Protein AF-E1Y8K2-F1 (afdb_monomer_lite)

Foldseek 3Di:
DDDDDDDDQDDPDFPFDAPVRDDAQFWKDFPQDPAIWGFHDWDDDPQWIWTWTQHPVPRDTDTDIGGRVRSRRMGGDDD

Secondary structure (DSSP, 8-state):
-----------TT--BPPGGG--TT-EEE-TT-SS-EEEEEEEEETTEEEEEEEETTT--EE--EEEHHHHTT-EE---

Organism: NCBI:txid201089

Sequence (79 aa):
MKTESSRFDKPETGIFMKITELKTNQIVTGPFFPEPVKITIFVQMGTCVQFHCEGINSGLLYKPYLNVDQITDIEIYTG

Structure (mmCIF, N/CA/C/O backbone):
data_AF-E1Y8K2-F1
#
_entry.id   AF-E1Y8K2-F1
#
loop_
_atom_site.group_PDB
_atom_site.id
_atom_site.type_symbol
_atom_site.label_atom_id
_atom_site.label_alt_id
_atom_site.label_comp_id
_atom_site.label_asym_id
_atom_site.label_entity_id
_atom_site.label_seq_id
_atom_site.pdbx_PDB_ins_code
_atom_site.Cartn_x
_atom_site.Cartn_y
_atom_site.Cartn_z
_atom_site.occupancy
_atom_site.B_iso_or_equiv
_atom_site.auth_seq_id
_atom_site.auth_comp_id
_atom_site.auth_asym_id
_atom_site.auth_atom_id
_atom_site.pdbx_PDB_model_num
ATOM 1 N N . MET A 1 1 ? -27.193 -8.220 -37.667 1.00 47.88 1 MET A N 1
ATOM 2 C CA . MET A 1 1 ? -26.809 -9.104 -36.547 1.00 47.88 1 MET A CA 1
ATOM 3 C C . MET A 1 1 ? -26.612 -8.234 -35.324 1.00 47.88 1 MET A C 1
ATOM 5 O O . MET A 1 1 ? -25.803 -7.321 -35.384 1.00 47.88 1 MET A O 1
ATOM 9 N N . LYS A 1 2 ? -27.407 -8.451 -34.273 1.00 45.62 2 LYS A N 1
ATOM 10 C CA . LYS A 1 2 ? -27.131 -7.901 -32.945 1.00 45.62 2 LYS A CA 1
ATOM 11 C C . LYS A 1 2 ? -26.099 -8.812 -32.290 1.00 45.62 2 LYS A C 1
ATOM 13 O O . LYS A 1 2 ? -26.309 -10.021 -32.269 1.00 45.62 2 LYS A O 1
ATOM 18 N N . THR A 1 3 ? -25.041 -8.238 -31.746 1.00 44.34 3 THR A N 1
ATOM 19 C CA . THR A 1 3 ? -24.217 -8.910 -30.742 1.00 44.34 3 THR A CA 1
ATOM 20 C C . THR A 1 3 ? -24.193 -7.996 -29.531 1.00 44.34 3 THR A C 1
ATOM 22 O O . THR A 1 3 ? -23.417 -7.051 -29.445 1.00 44.34 3 THR A O 1
ATOM 25 N N . GLU A 1 4 ? -25.141 -8.252 -28.633 1.00 49.44 4 GLU A N 1
ATOM 26 C CA . GLU A 1 4 ? -25.041 -7.880 -27.229 1.00 49.44 4 GLU A CA 1
ATOM 27 C C . GLU A 1 4 ? -23.810 -8.576 -26.641 1.00 49.44 4 GLU A C 1
ATOM 29 O O . GLU A 1 4 ? -23.704 -9.800 -26.666 1.00 49.44 4 GLU A O 1
ATOM 34 N N . SER A 1 5 ? -22.885 -7.792 -26.100 1.00 49.69 5 SER A N 1
ATOM 35 C CA . SER A 1 5 ? -21.980 -8.252 -25.052 1.00 49.69 5 SER A CA 1
ATOM 36 C C . SER A 1 5 ? -21.952 -7.173 -23.982 1.00 49.69 5 SER A C 1
ATOM 38 O O . SER A 1 5 ? -21.038 -6.360 -23.901 1.00 49.69 5 SER A O 1
ATOM 40 N N . SER A 1 6 ? -23.019 -7.155 -23.187 1.00 66.69 6 SER A N 1
ATOM 41 C CA . SER A 1 6 ? -22.974 -6.669 -21.813 1.00 66.69 6 SER A CA 1
ATOM 42 C C . SER A 1 6 ? -21.890 -7.433 -21.042 1.00 66.69 6 SER A C 1
ATOM 44 O O . SER A 1 6 ? -21.704 -8.619 -21.316 1.00 66.69 6 SER A O 1
ATOM 46 N N . ARG A 1 7 ? -21.197 -6.743 -20.117 1.00 60.75 7 ARG A N 1
ATOM 47 C CA . ARG A 1 7 ? -20.199 -7.180 -19.097 1.00 60.75 7 ARG A CA 1
ATOM 48 C C . ARG A 1 7 ? -19.050 -6.153 -19.157 1.00 60.75 7 ARG A C 1
ATOM 50 O O . ARG A 1 7 ? -18.258 -6.217 -20.081 1.00 60.75 7 ARG A O 1
ATOM 57 N N . PHE A 1 8 ? -18.907 -5.147 -18.301 1.00 52.28 8 PHE A N 1
ATOM 58 C CA . PHE A 1 8 ? -19.098 -5.057 -16.857 1.00 52.28 8 PHE A CA 1
ATOM 59 C C . PHE A 1 8 ? -19.457 -3.605 -16.497 1.00 52.28 8 PHE A C 1
ATOM 61 O O . PHE A 1 8 ? -18.618 -2.724 -16.632 1.00 52.28 8 PHE A O 1
ATOM 68 N N . ASP A 1 9 ? -20.662 -3.373 -15.990 1.00 65.62 9 ASP A N 1
ATOM 69 C CA . ASP A 1 9 ? -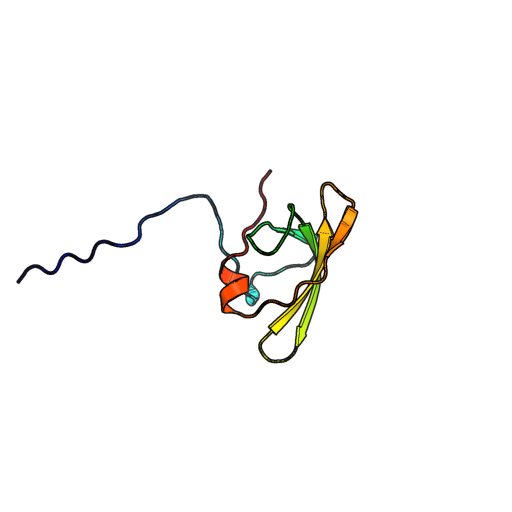20.941 -2.225 -15.123 1.00 65.62 9 ASP A CA 1
ATOM 70 C C . ASP A 1 9 ? -21.024 -2.767 -13.693 1.00 65.62 9 ASP A C 1
ATOM 72 O O . ASP A 1 9 ? -22.000 -3.445 -13.366 1.00 65.62 9 ASP A O 1
ATOM 76 N N . LYS A 1 10 ? -19.975 -2.552 -12.882 1.00 50.97 10 LYS A N 1
ATOM 77 C CA . LYS A 1 10 ? -19.937 -2.702 -11.409 1.00 50.97 10 LYS A CA 1
ATOM 78 C C . LYS A 1 10 ? -18.693 -1.999 -10.834 1.00 50.97 10 LYS A C 1
ATOM 80 O O . LYS A 1 10 ? -17.626 -2.150 -11.417 1.00 50.97 10 LYS A O 1
ATOM 85 N N . PRO A 1 11 ? -18.764 -1.487 -9.599 1.00 46.31 11 PRO A N 1
ATOM 86 C CA . PRO A 1 11 ? -19.594 -0.393 -9.127 1.00 46.31 11 PRO A CA 1
ATOM 87 C C . PRO A 1 11 ? -18.750 0.885 -8.936 1.00 46.31 11 PRO A C 1
ATOM 89 O O . PRO A 1 11 ? -17.540 0.862 -8.730 1.00 46.31 11 PRO A O 1
ATOM 92 N N . GLU A 1 12 ? -19.424 2.021 -8.952 1.00 62.72 12 GLU A N 1
ATOM 93 C CA . GLU A 1 12 ? -18.949 3.295 -8.420 1.00 62.72 12 GLU A CA 1
ATOM 94 C C . GLU A 1 12 ? -18.639 3.185 -6.913 1.00 62.72 12 GLU A C 1
ATOM 96 O O . GLU A 1 12 ? -19.555 3.308 -6.111 1.00 62.72 12 GLU A O 1
ATOM 101 N N . THR A 1 13 ? -17.396 2.876 -6.502 1.00 55.22 13 THR A N 1
ATOM 102 C CA . THR A 1 13 ? -16.823 3.215 -5.159 1.00 55.22 13 THR A CA 1
ATOM 103 C C . THR A 1 13 ? -15.362 2.793 -4.908 1.00 55.22 13 THR A C 1
ATOM 105 O O . THR A 1 13 ? -14.898 2.912 -3.780 1.00 55.22 13 THR A O 1
ATOM 108 N N . GLY A 1 14 ? -14.595 2.385 -5.922 1.00 54.66 14 GLY A N 1
ATOM 109 C CA . GLY A 1 14 ? -13.160 2.111 -5.777 1.00 54.66 14 GLY A CA 1
ATOM 110 C C . GLY A 1 14 ? -12.364 2.791 -6.882 1.00 54.66 14 GLY A C 1
ATOM 111 O O . GLY A 1 14 ? -12.525 2.457 -8.054 1.00 54.66 14 GLY A O 1
ATOM 112 N N . ILE A 1 15 ? -11.524 3.777 -6.551 1.00 69.31 15 ILE A N 1
ATOM 113 C CA . ILE A 1 15 ? -10.533 4.271 -7.519 1.00 69.31 15 ILE A CA 1
ATOM 114 C C . ILE A 1 15 ? -9.400 3.249 -7.529 1.00 69.31 15 ILE A C 1
ATOM 116 O O . ILE A 1 15 ? -8.536 3.283 -6.651 1.00 69.31 15 ILE A O 1
ATOM 120 N N . PHE A 1 16 ? -9.438 2.340 -8.502 1.00 76.12 16 PHE A N 1
ATOM 121 C CA . PHE A 1 16 ? -8.355 1.403 -8.777 1.00 76.12 16 PHE A CA 1
ATOM 122 C C . PHE A 1 16 ? -7.058 2.151 -9.095 1.00 76.12 16 PHE A C 1
ATOM 124 O O . PHE A 1 16 ? -7.057 3.106 -9.874 1.00 76.12 16 PHE A O 1
ATOM 131 N N . MET A 1 17 ? -5.955 1.706 -8.501 1.00 80.00 17 MET A N 1
ATOM 132 C CA . MET A 1 17 ? -4.652 2.355 -8.614 1.00 80.00 17 MET A CA 1
ATOM 133 C C . MET A 1 17 ? -3.831 1.804 -9.778 1.00 80.00 17 MET A C 1
ATOM 135 O O . MET A 1 17 ? -3.600 0.602 -9.899 1.00 80.00 17 MET A O 1
ATOM 139 N N . LYS A 1 18 ? -3.251 2.694 -10.585 1.00 82.50 18 LYS A N 1
ATOM 140 C CA . LYS A 1 18 ? -2.084 2.353 -11.414 1.00 82.50 18 LYS A CA 1
ATOM 141 C C . LYS A 1 18 ? -0.794 2.575 -10.634 1.00 82.50 18 LYS A C 1
ATOM 143 O O . LYS A 1 18 ? -0.720 3.437 -9.764 1.00 82.50 18 LYS A O 1
ATOM 148 N N . ILE A 1 19 ? 0.284 1.887 -11.022 1.00 80.50 19 ILE A N 1
ATOM 149 C CA . ILE A 1 19 ? 1.618 2.089 -10.418 1.00 80.50 19 ILE A CA 1
ATOM 150 C C . ILE A 1 19 ? 2.025 3.569 -10.408 1.00 80.50 19 ILE A C 1
ATOM 152 O O . ILE A 1 19 ? 2.576 4.053 -9.425 1.00 80.50 19 ILE A O 1
ATOM 156 N N . THR A 1 20 ? 1.728 4.302 -11.482 1.00 83.75 20 THR A N 1
ATOM 157 C CA . THR A 1 20 ? 2.055 5.730 -11.627 1.00 83.75 20 THR A CA 1
ATOM 158 C C . THR A 1 20 ? 1.273 6.651 -10.687 1.00 83.75 20 THR A C 1
ATOM 160 O O . THR A 1 20 ? 1.620 7.820 -10.556 1.00 83.75 20 THR A O 1
ATOM 163 N N . GLU A 1 21 ? 0.208 6.152 -10.064 1.00 84.56 21 GLU A N 1
ATOM 164 C CA . GLU A 1 21 ? -0.673 6.905 -9.165 1.00 84.56 21 GLU A CA 1
ATOM 165 C C . GLU A 1 21 ? -0.358 6.632 -7.688 1.00 84.56 21 GLU A C 1
ATOM 167 O O . GLU A 1 21 ? -0.797 7.389 -6.819 1.00 84.56 21 GLU A O 1
ATOM 172 N N . LEU A 1 22 ? 0.452 5.603 -7.403 1.00 85.00 22 LEU A N 1
ATOM 173 C CA . LEU A 1 22 ? 0.890 5.263 -6.054 1.00 85.00 22 LEU A CA 1
ATOM 174 C C . LEU A 1 22 ? 1.733 6.385 -5.451 1.00 85.00 22 LEU A C 1
ATOM 176 O O . LEU A 1 22 ? 2.684 6.892 -6.051 1.00 85.00 22 LEU A O 1
ATOM 180 N N . LYS A 1 23 ? 1.398 6.744 -4.213 1.00 90.25 23 LYS A N 1
ATOM 181 C CA . LYS A 1 23 ? 2.081 7.782 -3.440 1.00 90.25 23 LYS A CA 1
ATOM 182 C C . LYS A 1 23 ? 2.356 7.282 -2.034 1.00 90.25 23 LYS A C 1
ATOM 184 O O . LYS A 1 23 ? 1.575 6.525 -1.462 1.00 90.25 23 LYS A O 1
ATOM 189 N N . THR A 1 24 ? 3.465 7.731 -1.460 1.00 93.50 24 THR A N 1
ATOM 190 C CA . THR A 1 24 ? 3.709 7.556 -0.027 1.00 93.50 24 THR A CA 1
ATOM 191 C C . THR A 1 24 ? 2.693 8.364 0.781 1.00 93.50 24 THR A C 1
ATOM 193 O O . THR A 1 24 ? 2.103 9.325 0.288 1.00 93.50 24 THR A O 1
ATOM 196 N N . ASN A 1 25 ? 2.462 7.948 2.025 1.00 94.62 25 ASN A N 1
ATOM 197 C CA . ASN A 1 25 ? 1.437 8.453 2.942 1.00 94.62 25 ASN A CA 1
ATOM 198 C C . ASN A 1 25 ? -0.016 8.296 2.464 1.00 94.62 25 ASN A C 1
ATOM 200 O O . ASN A 1 25 ? -0.931 8.710 3.173 1.00 94.62 25 ASN A O 1
ATOM 204 N N . GLN A 1 26 ? -0.249 7.667 1.312 1.00 94.44 26 GLN A N 1
ATOM 205 C CA . GLN A 1 26 ? -1.583 7.299 0.864 1.00 94.44 26 GLN A CA 1
ATOM 206 C C . GLN A 1 26 ? -2.082 6.095 1.665 1.00 94.44 26 GLN A C 1
ATOM 208 O O . GLN A 1 26 ? -1.351 5.115 1.834 1.00 94.44 26 GLN A O 1
ATOM 213 N N . ILE A 1 27 ? -3.328 6.161 2.133 1.00 95.69 27 ILE A N 1
ATOM 214 C CA . ILE A 1 27 ? -4.012 5.008 2.720 1.00 95.69 27 ILE A CA 1
ATOM 215 C C . ILE A 1 27 ? -4.718 4.255 1.599 1.00 95.69 27 ILE A C 1
ATOM 217 O O . ILE A 1 27 ? -5.428 4.863 0.788 1.00 95.69 27 ILE A O 1
ATOM 221 N N . VAL A 1 28 ? -4.490 2.949 1.549 1.00 95.12 28 VAL A N 1
ATOM 222 C CA . VAL A 1 28 ? -5.035 2.047 0.542 1.00 95.12 28 VAL A CA 1
ATOM 223 C C . VAL A 1 28 ? -5.656 0.811 1.178 1.00 95.12 28 VAL A C 1
ATOM 225 O O . VAL A 1 28 ? -5.327 0.436 2.304 1.00 95.12 28 VAL A O 1
ATOM 228 N N . THR A 1 29 ? -6.552 0.178 0.434 1.00 95.69 29 THR A N 1
ATOM 229 C CA . THR A 1 29 ? -7.171 -1.105 0.765 1.00 95.69 29 THR A CA 1
ATOM 230 C C . THR A 1 29 ? -7.151 -2.016 -0.461 1.00 95.69 29 THR A C 1
ATOM 232 O O . THR A 1 29 ? -6.843 -1.576 -1.568 1.00 95.69 29 THR A O 1
ATOM 235 N N . GLY A 1 30 ? -7.432 -3.298 -0.265 1.00 93.19 30 GLY A N 1
ATOM 236 C CA . GLY A 1 30 ? -7.478 -4.283 -1.339 1.00 93.19 30 GLY A CA 1
ATOM 237 C C . GLY A 1 30 ? -7.251 -5.704 -0.824 1.00 93.19 30 GLY A C 1
ATOM 238 O O . GLY A 1 30 ? -6.897 -5.895 0.341 1.00 93.19 30 GLY A O 1
ATOM 239 N N . PRO A 1 31 ? -7.401 -6.719 -1.687 1.00 94.12 31 PRO A N 1
ATOM 240 C CA . PRO A 1 31 ? -7.378 -8.131 -1.292 1.00 94.12 31 PRO A CA 1
ATOM 241 C C . PRO A 1 31 ? -6.010 -8.626 -0.791 1.00 94.12 31 PRO A C 1
ATOM 243 O O . PRO A 1 31 ? -5.916 -9.716 -0.230 1.00 94.12 31 PRO A O 1
ATOM 246 N N . PHE A 1 32 ? -4.944 -7.844 -0.983 1.00 94.19 32 PHE A N 1
ATOM 247 C CA . PHE A 1 32 ? -3.579 -8.187 -0.565 1.00 94.19 32 PHE A CA 1
ATOM 248 C C . PHE A 1 32 ? -3.210 -7.666 0.826 1.00 94.19 32 PHE A C 1
ATOM 250 O O . PHE A 1 32 ? -2.108 -7.938 1.309 1.00 94.19 32 PHE A O 1
ATOM 257 N N . PHE A 1 33 ? -4.113 -6.921 1.467 1.00 94.81 33 PHE A N 1
ATOM 258 C CA . PHE A 1 33 ? -3.913 -6.368 2.797 1.00 94.81 33 PHE A CA 1
ATOM 259 C C . PHE A 1 33 ? -4.988 -6.906 3.752 1.00 94.81 33 PHE A C 1
ATOM 261 O O . PHE A 1 33 ? -6.159 -6.968 3.384 1.00 94.81 33 PHE A O 1
ATOM 268 N N . PRO A 1 34 ? -4.629 -7.292 4.988 1.00 94.94 34 PRO A N 1
ATOM 269 C CA . PRO A 1 34 ? -5.604 -7.784 5.967 1.00 94.94 34 PRO A CA 1
ATOM 270 C C . PRO A 1 34 ? -6.467 -6.665 6.580 1.00 94.94 34 PRO A C 1
ATOM 272 O O . PRO A 1 34 ? -7.431 -6.940 7.288 1.00 94.94 34 PRO A O 1
ATOM 275 N N . GLU A 1 35 ? -6.104 -5.408 6.338 1.00 97.25 35 GLU A N 1
ATOM 276 C CA . GLU A 1 35 ? -6.741 -4.187 6.830 1.00 97.25 35 GLU A CA 1
ATOM 277 C C . GLU A 1 35 ? -6.351 -3.014 5.905 1.00 97.25 35 GLU A C 1
ATOM 279 O O . GLU A 1 35 ? -5.449 -3.183 5.079 1.00 97.25 35 GLU A O 1
ATOM 284 N N . PRO A 1 36 ? -6.954 -1.818 6.035 1.00 96.88 36 PRO A N 1
ATOM 285 C CA . PRO A 1 36 ? -6.436 -0.618 5.386 1.00 96.88 36 PRO A CA 1
ATOM 286 C C . PRO A 1 36 ? -5.007 -0.315 5.843 1.00 96.88 36 PRO A C 1
ATOM 288 O O . PRO A 1 36 ? -4.695 -0.382 7.035 1.00 96.88 36 PRO A O 1
ATOM 291 N N . VAL A 1 37 ? -4.137 0.059 4.908 1.00 97.75 37 VAL A N 1
ATOM 292 C CA . VAL A 1 37 ? -2.720 0.308 5.189 1.00 97.75 37 VAL A CA 1
ATOM 293 C C . VAL A 1 37 ? -2.252 1.645 4.622 1.00 97.75 37 VAL A C 1
ATOM 295 O O . VAL A 1 37 ? -2.659 2.053 3.537 1.00 97.75 37 VAL A O 1
ATOM 298 N N . LYS A 1 38 ? -1.345 2.326 5.324 1.00 97.50 38 LYS A N 1
ATOM 299 C CA . LYS A 1 38 ? -0.634 3.511 4.827 1.00 97.50 38 LYS A CA 1
ATOM 300 C C . LYS A 1 38 ? 0.633 3.084 4.099 1.00 97.50 38 LYS A C 1
ATOM 302 O O . LYS A 1 38 ? 1.504 2.457 4.703 1.00 97.50 38 LYS A O 1
ATOM 307 N N . ILE A 1 39 ? 0.784 3.472 2.837 1.00 96.56 39 ILE A N 1
ATOM 308 C CA . ILE A 1 39 ? 2.016 3.247 2.073 1.00 96.56 39 ILE A CA 1
ATOM 309 C C . ILE A 1 39 ? 3.124 4.116 2.670 1.00 96.56 39 ILE A C 1
ATOM 311 O O . ILE A 1 39 ? 3.064 5.341 2.607 1.00 96.56 39 ILE A O 1
ATOM 315 N N . THR A 1 40 ? 4.161 3.501 3.230 1.00 96.94 40 THR A N 1
ATOM 316 C CA . THR A 1 40 ? 5.324 4.235 3.760 1.00 96.94 40 THR A CA 1
ATOM 317 C C . THR A 1 40 ? 6.417 4.356 2.706 1.00 96.94 40 THR A C 1
ATOM 319 O O . THR A 1 40 ? 6.975 5.433 2.513 1.00 96.94 40 THR A O 1
ATOM 322 N N . ILE A 1 41 ? 6.692 3.262 1.989 1.00 95.19 41 ILE A N 1
ATOM 323 C CA . ILE A 1 41 ? 7.692 3.159 0.922 1.00 95.19 41 ILE A CA 1
ATOM 324 C C . ILE A 1 41 ? 7.184 2.136 -0.100 1.00 95.19 41 ILE A C 1
ATOM 326 O O . ILE A 1 41 ? 6.513 1.172 0.266 1.00 95.19 41 ILE A O 1
ATOM 330 N N . PHE A 1 42 ? 7.537 2.313 -1.370 1.00 93.56 42 PHE A N 1
ATOM 331 C CA . PHE A 1 42 ? 7.426 1.270 -2.383 1.00 93.56 42 PHE A CA 1
ATOM 332 C C . PHE A 1 42 ? 8.675 1.270 -3.268 1.00 93.56 42 PHE A C 1
ATOM 334 O O . PHE A 1 42 ? 9.216 2.327 -3.592 1.00 93.56 42 PHE A O 1
ATOM 341 N N . VAL A 1 43 ? 9.162 0.081 -3.616 1.00 92.38 43 VAL A N 1
ATOM 342 C CA . VAL A 1 43 ? 10.404 -0.117 -4.372 1.00 92.38 43 VAL A CA 1
ATOM 343 C C . VAL A 1 43 ? 10.106 -0.983 -5.586 1.00 92.38 43 VAL A C 1
ATOM 345 O O . VAL A 1 43 ? 9.595 -2.094 -5.451 1.00 92.38 43 VAL A O 1
ATOM 348 N N . GLN A 1 44 ? 10.429 -0.483 -6.778 1.00 90.44 44 GLN A N 1
ATOM 349 C CA . GLN A 1 44 ? 10.287 -1.255 -8.007 1.00 90.44 44 GLN A CA 1
ATOM 350 C C . GLN A 1 44 ? 11.404 -2.302 -8.109 1.00 90.44 44 GLN A C 1
ATOM 352 O O . GLN A 1 44 ? 12.586 -1.971 -8.065 1.00 90.44 44 GLN A O 1
ATOM 357 N N . MET A 1 45 ? 11.012 -3.565 -8.270 1.00 88.25 45 MET A N 1
ATOM 358 C CA . MET A 1 45 ? 11.879 -4.741 -8.330 1.00 88.25 45 MET A CA 1
ATOM 359 C C . MET A 1 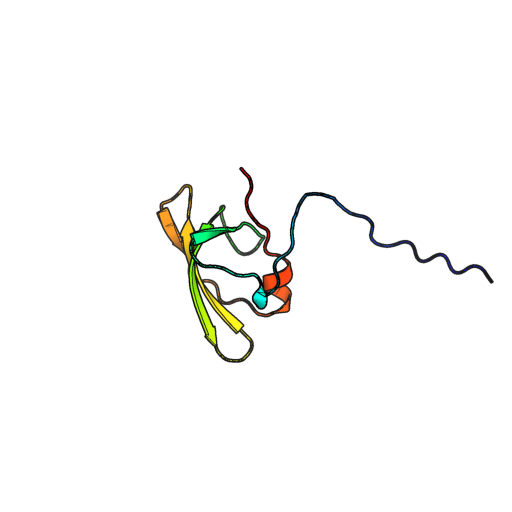45 ? 11.591 -5.506 -9.629 1.00 88.25 45 MET A C 1
ATOM 361 O O . MET A 1 45 ? 10.862 -6.495 -9.657 1.00 88.25 45 MET A O 1
ATOM 36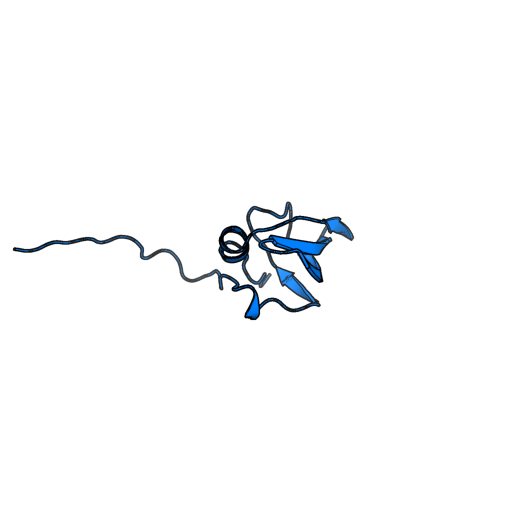5 N N . GLY A 1 46 ? 12.130 -5.018 -10.749 1.00 89.31 46 GLY A N 1
ATOM 366 C CA . GLY A 1 46 ? 11.825 -5.577 -12.068 1.00 89.31 46 GLY A CA 1
ATOM 367 C C . GLY A 1 46 ? 10.348 -5.389 -12.431 1.00 89.31 46 GLY A C 1
ATOM 368 O O . GLY A 1 46 ? 9.902 -4.259 -12.631 1.00 89.31 46 GLY A O 1
ATOM 369 N N . THR A 1 47 ? 9.598 -6.492 -12.524 1.00 87.88 47 THR A N 1
ATOM 370 C CA . THR A 1 47 ? 8.165 -6.503 -12.880 1.00 87.88 47 THR A CA 1
ATOM 371 C C . THR A 1 47 ? 7.222 -6.483 -11.676 1.00 87.88 47 THR A C 1
ATOM 373 O O . THR A 1 47 ? 6.005 -6.483 -11.859 1.00 87.88 47 THR A O 1
ATOM 376 N N . CYS A 1 48 ? 7.753 -6.492 -10.453 1.00 91.88 48 CYS A N 1
ATOM 377 C CA . CYS A 1 48 ? 6.965 -6.348 -9.235 1.00 91.88 48 CYS A CA 1
ATOM 378 C C . CYS A 1 48 ? 7.363 -5.089 -8.462 1.00 91.88 48 CYS A C 1
ATOM 380 O O . CYS A 1 48 ? 8.411 -4.484 -8.689 1.00 91.88 48 CYS A O 1
ATOM 382 N N . VAL A 1 49 ? 6.502 -4.689 -7.537 1.00 93.81 49 VAL A N 1
ATOM 383 C CA . VAL A 1 49 ? 6.734 -3.601 -6.596 1.00 93.81 49 VAL A CA 1
ATOM 384 C C . VAL A 1 49 ? 6.668 -4.191 -5.196 1.00 93.81 49 VAL A C 1
ATOM 386 O O . VAL A 1 49 ? 5.684 -4.835 -4.827 1.00 93.81 49 VAL A O 1
ATOM 389 N N . GLN A 1 50 ? 7.725 -3.986 -4.417 1.00 95.38 50 GLN A N 1
ATOM 390 C CA . GLN A 1 50 ? 7.715 -4.276 -2.993 1.00 95.38 50 GLN A CA 1
ATOM 391 C C . GLN A 1 50 ? 7.136 -3.079 -2.253 1.00 95.38 50 GLN A C 1
ATOM 393 O O . GLN A 1 50 ? 7.678 -1.977 -2.341 1.00 95.38 50 GLN A O 1
ATOM 398 N N . PHE A 1 51 ? 6.080 -3.299 -1.484 1.00 96.25 51 PHE A N 1
ATOM 399 C CA . PHE A 1 51 ? 5.508 -2.280 -0.617 1.00 96.25 51 PHE A CA 1
ATOM 400 C C . PHE A 1 51 ? 6.027 -2.427 0.807 1.00 96.25 51 PHE A C 1
ATOM 402 O O . PHE A 1 51 ? 6.290 -3.531 1.273 1.00 96.25 51 PHE A O 1
ATOM 409 N N . 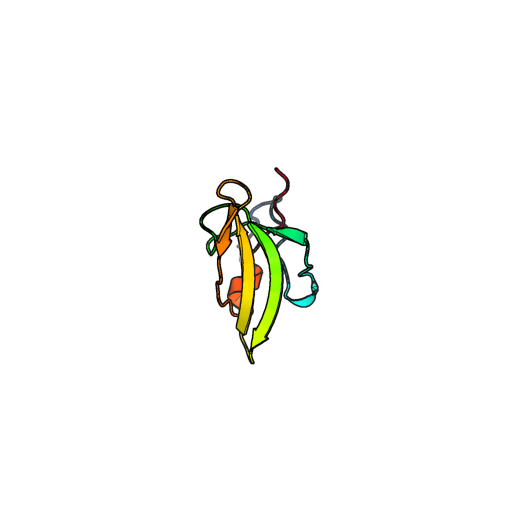HIS A 1 52 ? 6.129 -1.311 1.516 1.00 96.88 52 HIS A N 1
ATOM 410 C CA . HIS A 1 52 ? 6.189 -1.254 2.967 1.00 96.88 52 HIS A CA 1
ATOM 411 C C . HIS A 1 52 ? 4.986 -0.445 3.437 1.00 96.88 52 HIS A C 1
ATOM 413 O O . HIS A 1 52 ? 4.925 0.767 3.200 1.00 96.88 52 HIS A O 1
ATOM 419 N N . CYS A 1 53 ? 4.038 -1.096 4.101 1.00 97.38 53 CYS A N 1
ATOM 420 C CA . CYS A 1 53 ? 2.813 -0.450 4.547 1.00 97.38 53 CYS A CA 1
ATOM 421 C C . CYS A 1 53 ? 2.584 -0.636 6.045 1.00 97.38 53 CYS A C 1
ATOM 423 O O . CYS A 1 53 ? 2.825 -1.711 6.580 1.00 97.38 53 CYS A O 1
ATOM 425 N N . GLU A 1 54 ? 2.092 0.403 6.706 1.00 98.19 54 GLU A N 1
ATOM 426 C CA . GLU A 1 54 ? 1.696 0.371 8.115 1.00 98.19 54 GLU A CA 1
ATOM 427 C C . GLU A 1 54 ? 0.181 0.152 8.205 1.00 98.19 54 GLU A C 1
ATOM 429 O O . GLU A 1 54 ? -0.579 0.915 7.608 1.00 98.19 54 GLU A O 1
ATOM 434 N N . GLY A 1 55 ? -0.262 -0.886 8.914 1.00 98.00 55 GLY A N 1
ATOM 4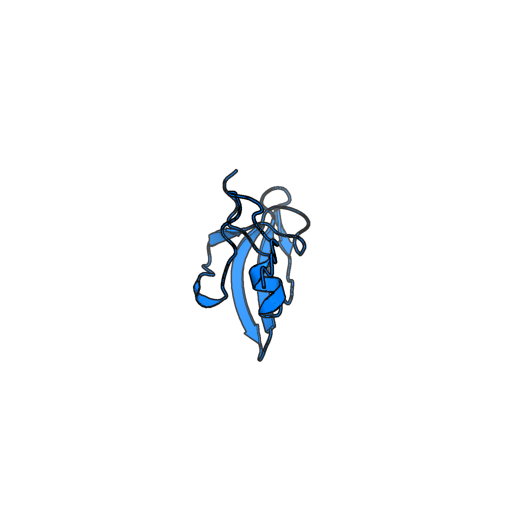35 C CA . GLY A 1 55 ? -1.679 -1.134 9.181 1.00 98.00 55 GLY A CA 1
ATOM 436 C C . GLY A 1 55 ? -2.295 -0.002 9.990 1.00 98.00 55 GLY A C 1
ATOM 437 O O . GLY A 1 55 ? -1.758 0.369 11.031 1.00 98.00 55 GLY A O 1
ATOM 438 N N . ILE A 1 56 ? -3.416 0.547 9.523 1.00 97.81 56 ILE A N 1
ATOM 439 C CA . ILE A 1 56 ? -4.067 1.680 10.192 1.00 97.81 56 ILE A CA 1
ATOM 440 C C . ILE A 1 56 ? -4.625 1.280 11.560 1.00 97.81 56 ILE A C 1
ATOM 442 O O . ILE A 1 56 ? -4.580 2.084 12.489 1.00 97.81 56 ILE A O 1
ATOM 446 N N . ASN A 1 57 ? -5.121 0.049 11.704 1.00 96.88 57 ASN A N 1
ATOM 447 C CA . ASN A 1 57 ? -5.735 -0.403 12.949 1.00 96.88 57 ASN A CA 1
ATOM 448 C C . ASN A 1 57 ? -4.708 -1.073 13.863 1.00 96.88 57 ASN A C 1
ATOM 450 O O . ASN A 1 57 ? -4.734 -0.871 15.075 1.00 96.88 57 ASN A O 1
ATOM 454 N N . SER A 1 58 ? -3.816 -1.888 13.293 1.00 97.81 58 SER A N 1
ATOM 455 C CA . SER A 1 58 ? -2.863 -2.684 14.077 1.00 97.81 58 SER A CA 1
ATOM 456 C C . SER A 1 58 ? -1.508 -2.013 14.320 1.00 97.81 58 SER A C 1
ATOM 458 O O . SER A 1 58 ? -0.788 -2.423 15.230 1.00 97.81 58 SER A O 1
ATOM 460 N N . GLY A 1 59 ? -1.116 -1.036 13.495 1.00 97.50 59 GLY A N 1
ATOM 461 C CA . GLY A 1 59 ? 0.249 -0.498 13.457 1.00 97.50 59 GLY A CA 1
ATOM 462 C C . GLY A 1 59 ? 1.305 -1.487 12.933 1.00 97.50 59 GLY A C 1
ATOM 463 O O . GLY A 1 59 ? 2.500 -1.195 12.984 1.00 97.50 59 GLY A O 1
ATOM 464 N N . LEU A 1 60 ? 0.908 -2.670 12.445 1.00 98.06 60 LEU A N 1
ATOM 465 C CA . LEU A 1 60 ? 1.840 -3.681 11.944 1.00 98.06 60 LEU A CA 1
ATOM 466 C C . LEU A 1 60 ? 2.414 -3.296 10.577 1.00 98.06 60 LEU A C 1
ATOM 468 O O . LEU A 1 60 ? 1.752 -2.678 9.746 1.00 98.06 60 LEU A O 1
ATOM 472 N N . LEU A 1 61 ? 3.656 -3.715 10.326 1.00 97.44 61 LEU A N 1
ATOM 473 C CA . LEU A 1 61 ? 4.332 -3.515 9.046 1.00 97.44 61 LEU A CA 1
ATOM 474 C C . LEU A 1 61 ? 4.067 -4.691 8.099 1.00 97.44 61 LEU A C 1
ATOM 476 O O . LEU A 1 61 ? 4.563 -5.797 8.317 1.00 97.44 61 LEU A O 1
ATOM 480 N N . TYR A 1 62 ? 3.372 -4.424 6.998 1.00 97.38 62 TYR A N 1
ATOM 481 C CA . TYR A 1 62 ? 3.130 -5.370 5.912 1.00 97.38 62 TYR A CA 1
ATOM 482 C C . TYR A 1 62 ? 4.085 -5.114 4.744 1.00 97.38 62 TYR A C 1
A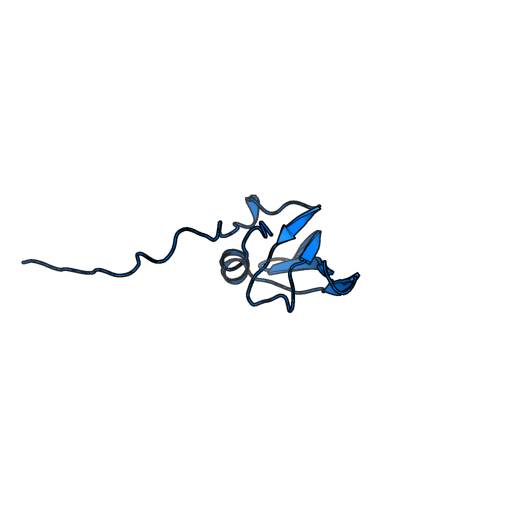TOM 484 O O . TYR A 1 62 ? 4.318 -3.965 4.359 1.00 97.38 62 TYR A O 1
ATOM 492 N N . LYS A 1 63 ? 4.641 -6.192 4.171 1.00 96.62 63 LYS A N 1
ATOM 493 C CA . LYS A 1 63 ? 5.612 -6.120 3.065 1.00 96.62 63 LYS A CA 1
ATOM 494 C C . LYS A 1 63 ? 5.231 -6.962 1.836 1.00 96.62 63 LYS A C 1
ATOM 496 O O . LYS A 1 63 ? 5.980 -7.878 1.488 1.00 96.62 63 LYS A O 1
ATOM 501 N N . PRO A 1 64 ? 4.068 -6.729 1.203 1.00 95.75 64 PRO A N 1
ATOM 502 C CA . PRO A 1 64 ? 3.674 -7.509 0.040 1.00 95.75 64 PRO A CA 1
ATOM 503 C C . PRO A 1 64 ? 4.507 -7.147 -1.194 1.00 95.75 64 PRO A C 1
ATOM 505 O O . PRO A 1 64 ? 4.925 -6.001 -1.384 1.00 95.75 64 PRO A O 1
ATOM 508 N N . TYR A 1 65 ? 4.705 -8.145 -2.051 1.00 95.88 65 TYR A N 1
ATOM 509 C CA . TYR A 1 65 ? 5.226 -7.981 -3.402 1.00 95.88 65 TYR A CA 1
ATOM 510 C C . TYR A 1 65 ? 4.061 -8.126 -4.365 1.00 95.88 65 TYR A C 1
ATOM 512 O O . TYR A 1 65 ? 3.431 -9.181 -4.390 1.00 95.88 65 TYR A O 1
ATOM 520 N N . LEU A 1 66 ? 3.784 -7.082 -5.139 1.00 95.06 66 LEU A N 1
ATOM 521 C CA . LEU A 1 66 ? 2.655 -7.061 -6.063 1.00 95.06 66 LEU A CA 1
ATOM 522 C C . LEU A 1 66 ? 3.155 -6.842 -7.485 1.00 95.06 66 LEU A C 1
ATOM 524 O O . LEU A 1 66 ? 4.043 -6.022 -7.724 1.00 95.06 66 LEU A O 1
ATOM 528 N N . ASN A 1 67 ? 2.613 -7.601 -8.428 1.00 92.94 67 ASN A N 1
ATOM 529 C CA . ASN A 1 67 ? 2.815 -7.333 -9.847 1.00 92.94 67 ASN A CA 1
ATOM 530 C C . ASN A 1 67 ? 1.863 -6.222 -10.328 1.00 92.94 67 ASN A C 1
ATOM 532 O O . ASN A 1 67 ? 1.016 -5.737 -9.580 1.00 92.94 67 ASN A O 1
ATOM 536 N N . VAL A 1 68 ? 2.026 -5.807 -11.584 1.00 87.25 68 VAL A N 1
ATOM 537 C CA . VAL A 1 68 ? 1.231 -4.725 -12.187 1.00 87.25 68 VAL A CA 1
ATOM 538 C C . VAL A 1 68 ? -0.270 -5.018 -12.124 1.00 87.25 68 VAL A C 1
ATOM 540 O O . VAL A 1 68 ? -1.030 -4.127 -11.761 1.00 87.25 68 VAL A O 1
ATOM 543 N N . ASP A 1 69 ? -0.682 -6.251 -12.421 1.00 89.69 69 ASP A N 1
ATOM 544 C CA . ASP A 1 69 ? -2.095 -6.640 -12.446 1.00 89.69 69 ASP A CA 1
ATOM 545 C C . ASP A 1 69 ? -2.703 -6.577 -11.038 1.00 89.69 69 ASP A C 1
ATOM 547 O O . ASP A 1 69 ? -3.757 -5.988 -10.835 1.00 89.69 69 ASP A O 1
ATOM 551 N N . GLN A 1 70 ? -1.986 -7.070 -10.030 1.00 93.06 70 GLN A N 1
ATOM 552 C CA . GLN A 1 70 ? -2.412 -7.018 -8.628 1.00 93.06 70 GLN A CA 1
ATOM 553 C C . GLN A 1 70 ? -2.499 -5.586 -8.091 1.00 93.06 70 GLN A C 1
ATOM 555 O O . GLN A 1 70 ? -3.336 -5.286 -7.247 1.00 93.06 70 GLN A O 1
ATOM 560 N N . ILE A 1 71 ? -1.647 -4.678 -8.568 1.00 91.69 71 ILE A N 1
ATOM 561 C CA . ILE A 1 71 ? -1.710 -3.269 -8.157 1.00 91.69 71 ILE A CA 1
ATOM 562 C C . ILE A 1 71 ? -3.015 -2.622 -8.626 1.00 91.69 71 ILE A C 1
ATOM 564 O O . ILE A 1 71 ? -3.526 -1.750 -7.927 1.00 91.69 71 ILE A O 1
ATOM 568 N N . THR A 1 72 ? -3.591 -3.092 -9.737 1.00 90.62 72 THR A N 1
ATOM 569 C CA . THR A 1 72 ? -4.882 -2.581 -10.204 1.00 90.62 72 THR A CA 1
ATOM 570 C C . THR A 1 72 ? -6.051 -2.951 -9.306 1.00 90.62 72 THR A C 1
ATOM 572 O O . THR A 1 72 ? -7.042 -2.246 -9.365 1.00 90.62 72 THR A O 1
ATOM 575 N N . ASP A 1 73 ? -5.930 -3.949 -8.424 1.00 92.12 73 ASP A N 1
ATOM 576 C CA . ASP A 1 73 ? -6.973 -4.290 -7.441 1.00 92.12 73 ASP A CA 1
ATOM 577 C C . ASP A 1 73 ? -6.825 -3.511 -6.113 1.00 92.12 73 ASP A C 1
ATOM 579 O O . ASP A 1 73 ? -7.499 -3.813 -5.125 1.00 92.12 73 ASP A O 1
ATOM 583 N N . ILE A 1 74 ? -5.904 -2.543 -6.045 1.00 93.25 74 ILE A N 1
ATOM 584 C CA . ILE A 1 74 ? -5.724 -1.660 -4.886 1.00 93.25 74 ILE A CA 1
ATOM 585 C C . ILE A 1 74 ? -6.575 -0.408 -5.064 1.00 93.25 74 ILE A C 1
ATOM 587 O O . ILE A 1 74 ? -6.569 0.212 -6.127 1.00 93.25 74 ILE A O 1
ATOM 591 N N . GLU A 1 75 ? -7.220 0.023 -3.986 1.00 93.62 75 GLU A N 1
ATOM 592 C CA . GLU A 1 75 ? -8.090 1.196 -3.966 1.00 93.62 75 GLU A CA 1
ATOM 593 C C . GLU A 1 75 ? -7.654 2.207 -2.901 1.00 93.62 75 GLU A C 1
ATOM 595 O O . GLU A 1 75 ? -7.067 1.851 -1.874 1.00 93.62 75 GLU A O 1
ATOM 600 N N . ILE A 1 76 ? -7.965 3.488 -3.121 1.00 92.69 76 ILE A N 1
ATOM 601 C CA . ILE A 1 76 ? -7.835 4.519 -2.082 1.00 92.69 76 ILE A CA 1
ATOM 602 C C . ILE A 1 76 ? -8.847 4.241 -0.971 1.00 92.69 76 ILE A C 1
ATOM 604 O O . ILE A 1 76 ? -10.046 4.166 -1.219 1.00 92.69 76 ILE A O 1
ATOM 608 N N . TYR A 1 77 ? -8.369 4.161 0.269 1.00 91.25 77 TYR A N 1
ATOM 609 C CA . TYR A 1 77 ? -9.246 4.037 1.427 1.00 91.25 77 TYR A CA 1
ATOM 610 C C . TYR A 1 77 ? -9.826 5.405 1.812 1.00 91.25 77 TYR A C 1
ATOM 612 O O . TYR A 1 77 ? -9.067 6.328 2.116 1.00 91.25 77 TYR A O 1
ATOM 620 N N . THR A 1 78 ? -11.156 5.537 1.813 1.00 82.31 78 THR A N 1
ATOM 621 C CA . THR A 1 78 ? -11.855 6.803 2.111 1.00 82.31 78 THR A CA 1
ATOM 622 C C . THR A 1 78 ? -12.475 6.891 3.507 1.00 82.31 78 THR A C 1
ATOM 624 O O . THR A 1 78 ? -12.905 7.981 3.877 1.00 82.31 78 THR A O 1
ATOM 627 N N . GLY A 1 79 ? -12.440 5.810 4.300 1.00 72.75 79 GLY A N 1
ATOM 628 C CA . GLY A 1 79 ? -13.040 5.765 5.642 1.00 72.75 79 GLY A CA 1
ATOM 629 C C . GLY A 1 79 ? -14.544 5.541 5.641 1.00 72.75 79 GLY A C 1
ATOM 630 O O . GLY A 1 79 ? -15.233 6.114 4.770 1.00 72.75 79 GLY A O 1
#

Radius of gyration: 15.03 Å; chains: 1; bounding box: 39×18×51 Å

pLDDT: mean 85.34, std 16.02, range [44.34, 98.19]